Protein AF-A0A833Z8V6-F1 (afdb_monomer)

Solvent-accessible surface area (backbone atoms only — not comparable to full-atom values): 9716 Å² total; per-residue (Å²): 130,85,56,67,66,59,59,48,56,53,55,52,64,70,42,78,62,48,70,77,76,36,65,87,80,58,81,70,78,69,84,73,87,72,64,75,53,95,47,51,46,78,48,78,72,50,78,53,98,92,47,75,48,66,47,75,48,65,63,64,100,52,89,84,60,99,70,78,81,77,75,74,65,76,76,85,67,76,76,74,50,72,67,59,51,50,52,53,51,52,56,51,49,51,54,50,51,51,52,51,50,52,53,52,48,55,52,51,52,52,56,48,51,56,50,50,54,54,50,50,55,52,50,50,49,69,73,62,75,57,92,67,77,86,82,75,87,58,100,70,71,91,78,81,77,83,79,132

Sequence (148 aa):
MASTVSAYKEKMKELSVLSLICSCFYSQPHPNTIYQYGDMEVKQLDKRASGQSFEVILKSPSDLSPESPVLSSPPKRKDASLEELQKRLEAAEERRKTQEAQVLKQLAERREHEREVLHKALVEMVGGGCSTLPLVWSHKGLLRLPSL

Organism: NCBI:txid89673

Radius of gyration: 45.87 Å; Cα contacts (8 Å, |Δi|>4): 43; chains: 1; bounding box: 90×66×107 Å

Secondary structure (DSSP, 8-state):
---HHHHHHHHHHHSTTHHHH-TTS-----S------TTEEEEEEEEETTEEEEEEEEPPTTTT------------PPPPPHHHHHHHHHHHHHHHHHHHHHHHHHHHHHHHHHHHHHHHHHHHHHHTT--S------SS---PPPP-

Structure (mmCIF, N/CA/C/O backbone):
data_AF-A0A833Z8V6-F1
#
_entry.id   AF-A0A833Z8V6-F1
#
loop_
_atom_site.group_PDB
_atom_site.id
_atom_site.type_symbol
_atom_site.label_atom_id
_atom_site.label_alt_id
_atom_site.label_comp_id
_atom_site.label_asym_id
_atom_site.label_entity_id
_atom_site.label_seq_id
_atom_site.pdbx_PDB_ins_code
_atom_site.Cartn_x
_atom_site.Cartn_y
_atom_site.Cartn_z
_atom_site.occupancy
_atom_site.B_iso_or_equiv
_atom_site.auth_seq_id
_atom_site.auth_comp_id
_atom_site.auth_asym_id
_atom_site.auth_atom_id
_atom_site.pdbx_PDB_model_num
ATOM 1 N N . MET A 1 1 ? -26.805 50.324 60.880 1.00 45.12 1 MET A N 1
ATOM 2 C CA . MET A 1 1 ? -26.786 50.121 59.416 1.00 45.12 1 MET A CA 1
ATOM 3 C C . MET A 1 1 ? -27.018 48.638 59.155 1.00 45.12 1 MET A C 1
ATOM 5 O O . MET A 1 1 ? -26.060 47.878 59.110 1.00 45.12 1 MET A O 1
ATOM 9 N N . ALA A 1 2 ? -28.281 48.199 59.113 1.00 50.81 2 ALA A N 1
ATOM 10 C CA . ALA A 1 2 ? -28.607 46.840 58.678 1.00 50.81 2 ALA A CA 1
ATOM 11 C C . ALA A 1 2 ? -28.087 46.688 57.242 1.00 50.81 2 ALA A C 1
ATOM 13 O O . ALA A 1 2 ? -28.371 47.532 56.395 1.00 50.81 2 ALA A O 1
ATOM 14 N N . SER A 1 3 ? -27.207 45.712 57.029 1.00 59.22 3 SER A N 1
ATOM 15 C CA . SER A 1 3 ? -26.364 45.641 55.838 1.00 59.22 3 SER A CA 1
ATOM 16 C C . SER A 1 3 ? -27.224 45.564 54.577 1.00 59.22 3 SER A C 1
ATOM 18 O O . SER A 1 3 ? -28.040 44.660 54.426 1.00 59.22 3 SER A O 1
ATOM 20 N N . THR A 1 4 ? -27.034 46.497 53.647 1.00 64.88 4 THR A N 1
ATOM 21 C CA . THR A 1 4 ? -27.717 46.543 52.340 1.00 64.88 4 THR A CA 1
ATOM 22 C C . THR A 1 4 ? -27.628 45.214 51.580 1.00 64.88 4 THR A C 1
ATOM 24 O O . THR A 1 4 ? -28.512 44.878 50.797 1.00 64.88 4 THR A O 1
ATOM 27 N N . VAL A 1 5 ? -26.604 44.413 51.880 1.00 65.31 5 VAL A N 1
ATOM 28 C CA . VAL A 1 5 ? -26.375 43.067 51.349 1.00 65.31 5 VAL A CA 1
ATOM 29 C C . VAL A 1 5 ? -27.451 42.064 51.784 1.00 65.31 5 VAL A C 1
ATOM 31 O O . VAL A 1 5 ? -27.857 41.230 50.974 1.00 65.31 5 VAL A O 1
ATOM 34 N N . SER A 1 6 ? -27.951 42.123 53.025 1.00 68.50 6 SER A N 1
ATOM 35 C CA . SER A 1 6 ? -28.995 41.195 53.486 1.00 68.50 6 SER A CA 1
ATOM 36 C C . SER A 1 6 ? -30.348 41.520 52.858 1.00 68.50 6 SER A C 1
ATOM 38 O O . SER A 1 6 ? -31.021 40.613 52.376 1.00 68.50 6 SER A O 1
ATOM 40 N N . ALA A 1 7 ? -30.692 42.808 52.768 1.00 72.44 7 ALA A N 1
ATOM 41 C CA . ALA A 1 7 ? -31.911 43.272 52.104 1.00 72.44 7 ALA A CA 1
ATOM 42 C C . ALA A 1 7 ? -31.891 42.987 50.589 1.00 72.44 7 ALA A C 1
ATOM 44 O O . ALA A 1 7 ? -32.889 42.548 50.021 1.00 72.44 7 ALA A O 1
ATOM 45 N N . TYR A 1 8 ? -30.738 43.161 49.931 1.00 70.06 8 TYR A N 1
ATOM 46 C CA . TYR A 1 8 ? -30.552 42.800 48.523 1.00 70.06 8 TYR A CA 1
ATOM 47 C C . TYR A 1 8 ? -30.702 41.291 48.293 1.00 70.06 8 TYR A C 1
ATOM 49 O O . TYR A 1 8 ? -31.400 40.876 47.372 1.00 70.06 8 TYR A O 1
ATOM 57 N N . LYS A 1 9 ? -30.117 40.452 49.160 1.00 70.31 9 LYS A N 1
ATOM 58 C CA . LYS A 1 9 ? -30.265 38.988 49.093 1.00 70.31 9 LYS A CA 1
ATOM 59 C C . LYS A 1 9 ? -31.721 38.547 49.252 1.00 70.31 9 LYS A C 1
ATOM 61 O O . LYS A 1 9 ? -32.127 37.579 48.620 1.00 70.31 9 LYS A O 1
ATOM 66 N N . GLU A 1 10 ? -32.493 39.234 50.086 1.00 70.75 10 GLU A N 1
ATOM 67 C CA . GLU A 1 10 ? -33.917 38.961 50.286 1.00 70.75 10 GLU A CA 1
ATOM 68 C C . GLU A 1 10 ? -34.750 39.393 49.071 1.00 70.75 10 GLU A C 1
ATOM 70 O O . GLU A 1 10 ? -35.544 38.606 48.563 1.00 70.75 10 GLU A O 1
ATOM 75 N N . LYS A 1 11 ? -34.467 40.568 48.492 1.00 71.31 11 LYS A N 1
ATOM 76 C CA . LYS A 1 11 ? -35.108 41.026 47.247 1.00 71.31 11 LYS A CA 1
ATOM 77 C C . LYS A 1 11 ? -34.786 40.155 46.034 1.00 71.31 11 LYS A C 1
ATOM 79 O O . LYS A 1 11 ? -35.654 39.922 45.200 1.00 71.31 11 LYS A O 1
ATOM 84 N N . MET A 1 12 ? -33.573 39.615 45.961 1.00 70.31 12 MET A N 1
ATOM 85 C CA . MET A 1 12 ? -33.172 38.675 44.909 1.00 70.31 12 MET A CA 1
ATOM 86 C C . MET A 1 12 ? -33.904 37.328 45.001 1.00 70.31 12 MET A C 1
ATOM 88 O O . MET A 1 12 ? -34.036 36.647 43.990 1.00 70.31 12 MET A O 1
ATOM 92 N N . LYS A 1 13 ? -34.425 36.952 46.179 1.00 66.62 13 LYS A N 1
ATOM 93 C CA . LYS A 1 13 ? -35.265 35.752 46.350 1.00 66.62 13 LYS A CA 1
ATOM 94 C C . LYS A 1 13 ? -36.712 35.955 45.895 1.00 66.62 13 LYS A C 1
ATOM 96 O O . LYS A 1 13 ? -37.375 34.970 45.591 1.00 66.62 13 LYS A O 1
ATOM 101 N N . GLU A 1 14 ? -37.197 37.196 45.838 1.00 68.50 14 GLU A N 1
ATOM 102 C CA . GLU A 1 14 ? -38.551 37.511 45.351 1.00 68.50 14 GLU A CA 1
ATOM 103 C C . GLU A 1 14 ? -38.644 37.537 43.818 1.00 68.50 14 GLU A C 1
ATOM 105 O O . GLU A 1 14 ? -39.733 37.448 43.252 1.00 68.50 14 GLU A O 1
ATOM 110 N N . LEU A 1 15 ? -37.506 37.599 43.121 1.00 66.19 15 LEU A N 1
ATOM 111 C CA . LEU A 1 15 ? -37.451 37.394 41.678 1.00 66.19 15 LEU A CA 1
ATOM 112 C C . LEU A 1 15 ? -37.556 35.889 41.392 1.00 66.19 15 LEU A C 1
ATOM 114 O O . LEU A 1 15 ? -36.556 35.176 41.355 1.00 66.19 15 LEU A O 1
ATOM 118 N N . SER A 1 16 ? -38.790 35.428 41.174 1.00 58.94 16 SER A N 1
ATOM 119 C CA . SER A 1 16 ? -39.219 34.032 40.946 1.00 58.94 16 SER A CA 1
ATOM 120 C C . SER A 1 16 ? -38.373 33.196 39.969 1.00 58.94 16 SER A C 1
ATOM 122 O O . SER A 1 16 ? -38.504 31.976 39.957 1.00 58.94 16 SER A O 1
ATOM 124 N N . VAL A 1 17 ? -37.551 33.815 39.121 1.00 58.34 17 VAL A N 1
ATOM 125 C CA . VAL A 1 17 ? -36.740 33.131 38.101 1.00 58.34 17 VAL A CA 1
ATOM 126 C C . VAL A 1 17 ? -35.307 32.870 38.591 1.00 58.34 17 VAL A C 1
ATOM 128 O O . VAL A 1 17 ? -34.660 31.928 38.141 1.00 58.34 17 VAL A O 1
ATOM 131 N N . LEU A 1 18 ? -34.804 33.639 39.566 1.00 59.12 18 LEU A N 1
ATOM 132 C CA . LEU A 1 18 ? -33.452 33.451 40.112 1.00 59.12 18 LEU A CA 1
ATOM 133 C C . LEU A 1 18 ? -33.340 32.201 40.995 1.00 59.12 18 LEU A C 1
ATOM 135 O O . LEU A 1 18 ? -32.277 31.580 41.034 1.00 59.12 18 LEU A O 1
ATOM 139 N N . SER A 1 19 ? -34.436 31.788 41.637 1.00 56.47 19 SER A N 1
ATOM 140 C CA . SER A 1 19 ? -34.526 30.512 42.361 1.00 56.47 19 SER A CA 1
ATOM 141 C C . SER A 1 19 ? -34.371 29.293 41.446 1.00 56.47 19 SER A C 1
ATOM 143 O O . SER A 1 19 ? -33.928 28.247 41.911 1.00 56.47 19 SER A O 1
ATOM 145 N N . LEU A 1 20 ? -34.687 29.432 40.153 1.00 60.03 20 LEU A N 1
ATOM 146 C CA . LEU A 1 20 ? -34.580 28.359 39.164 1.00 60.03 20 LEU A CA 1
ATOM 147 C C . LEU A 1 20 ? -33.164 28.238 38.574 1.00 60.03 20 LEU A C 1
ATOM 149 O O . LEU A 1 20 ? -32.743 27.146 38.207 1.00 60.03 20 LEU A O 1
ATOM 153 N N . ILE A 1 21 ? -32.424 29.348 38.485 1.00 62.22 21 ILE A N 1
ATOM 154 C CA . ILE A 1 21 ? -31.144 29.417 37.755 1.00 62.22 21 ILE A CA 1
ATOM 155 C C . ILE A 1 21 ? -29.933 29.281 38.696 1.00 62.22 21 ILE A C 1
ATOM 157 O O . ILE A 1 21 ? -28.855 28.876 38.261 1.00 62.22 21 ILE A O 1
ATOM 161 N N . CYS A 1 22 ? -30.076 29.592 39.992 1.00 58.16 22 CYS A N 1
ATOM 162 C CA . CYS A 1 22 ? -28.947 29.622 40.923 1.00 58.16 22 CYS A CA 1
ATOM 163 C C . CYS A 1 22 ? -29.265 28.964 42.277 1.00 58.16 22 CYS A C 1
ATOM 165 O O . CYS A 1 22 ? -29.839 29.574 43.182 1.00 58.16 22 CYS A O 1
ATOM 167 N N . SER A 1 23 ? -28.788 27.7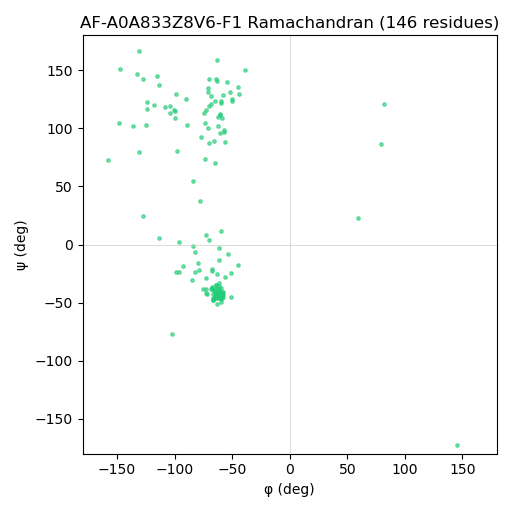30 42.461 1.00 58.44 23 SER A N 1
ATOM 168 C CA . SER A 1 23 ? -28.873 26.963 43.718 1.00 58.44 23 SER A CA 1
ATOM 169 C C . SER A 1 23 ? -28.157 27.625 44.909 1.00 58.44 23 SER A C 1
ATOM 171 O O . SER A 1 23 ? -28.401 27.269 46.062 1.00 58.44 23 SER A O 1
ATOM 173 N N . CYS A 1 24 ? -27.325 28.643 44.668 1.00 61.38 24 CYS A N 1
ATOM 174 C CA . CYS A 1 24 ? -26.620 29.401 45.704 1.00 61.38 24 CYS A CA 1
ATOM 175 C C . CYS A 1 24 ? -27.552 30.257 46.588 1.00 61.38 24 CYS A C 1
ATOM 177 O O . CYS A 1 24 ? -27.165 30.634 47.696 1.00 61.38 24 CYS A O 1
ATOM 179 N N . PHE A 1 25 ? -28.769 30.585 46.130 1.00 58.88 25 PHE A N 1
ATOM 180 C CA . PHE A 1 25 ? -29.710 31.433 46.880 1.00 58.88 25 PHE A CA 1
ATOM 181 C C . PHE A 1 25 ? -30.695 30.656 47.764 1.00 58.88 25 PHE A C 1
ATOM 183 O O . PHE A 1 25 ? -31.238 31.232 48.715 1.00 58.88 25 PHE A O 1
ATOM 190 N N . TYR A 1 26 ? -30.882 29.360 47.499 1.00 54.69 26 TYR A N 1
ATOM 191 C CA . TYR A 1 26 ? -31.772 28.473 48.246 1.00 54.69 26 TYR A CA 1
ATOM 192 C C . TYR A 1 26 ? -31.024 27.184 48.609 1.00 54.69 26 TYR A C 1
ATOM 194 O O . TYR A 1 26 ? -31.153 26.150 47.967 1.00 54.69 26 TYR A O 1
ATOM 202 N N . SER A 1 27 ? -30.196 27.250 49.651 1.00 52.44 27 SER A N 1
ATOM 203 C CA . SER A 1 27 ? -29.403 26.112 50.136 1.00 52.44 27 SER A CA 1
ATOM 204 C C . SER A 1 27 ? -30.224 25.124 50.971 1.00 52.44 27 SER A C 1
ATOM 206 O O . SER A 1 27 ? -29.707 24.612 51.960 1.00 52.44 27 SER A O 1
ATOM 208 N N . GLN A 1 28 ? -31.491 24.857 50.632 1.00 46.56 28 GLN A N 1
ATOM 209 C CA . GLN A 1 28 ? -32.120 23.649 51.162 1.00 46.56 28 GLN A CA 1
ATOM 210 C C . GLN A 1 28 ? -31.524 22.465 50.396 1.00 46.56 28 GLN A C 1
ATOM 212 O O . GLN A 1 28 ? -31.755 22.351 49.190 1.00 46.56 28 GLN A O 1
ATOM 217 N N . PRO A 1 29 ? -30.754 21.578 51.050 1.00 45.59 29 PRO A N 1
ATOM 218 C CA . PRO A 1 29 ? -30.443 20.304 50.444 1.00 45.59 29 PRO A CA 1
ATOM 219 C C . PRO A 1 29 ? -31.754 19.530 50.484 1.00 45.59 29 PRO A C 1
ATOM 221 O O . PRO A 1 29 ? -32.139 19.049 51.545 1.00 45.59 29 PRO A O 1
ATOM 224 N N . HIS A 1 30 ? -32.490 19.474 49.373 1.00 45.06 30 HIS A N 1
ATOM 225 C CA . HIS A 1 30 ? -33.639 18.582 49.306 1.00 45.06 30 HIS A CA 1
ATOM 226 C C . HIS A 1 30 ? -33.117 17.156 49.519 1.00 45.06 30 HIS A C 1
ATOM 228 O O . HIS A 1 30 ? -32.347 16.661 48.687 1.00 45.06 30 HIS A O 1
ATOM 234 N N . PRO A 1 31 ? -33.462 16.506 50.648 1.00 48.31 31 PRO A N 1
ATOM 235 C CA . PRO A 1 31 ? -33.080 15.132 50.860 1.00 48.31 31 PRO A CA 1
ATOM 236 C C . PRO A 1 31 ? -33.923 14.328 49.879 1.00 48.31 31 PRO A C 1
ATOM 238 O O . PRO A 1 31 ? -35.151 14.368 49.925 1.00 48.31 31 PRO A O 1
ATOM 241 N N . ASN A 1 32 ? -33.236 13.624 48.985 1.00 45.53 32 ASN A N 1
ATOM 242 C CA . ASN A 1 32 ? -33.797 12.819 47.904 1.00 45.53 32 ASN A CA 1
ATOM 243 C C . ASN A 1 32 ? -34.225 13.659 46.692 1.00 45.53 32 ASN A C 1
ATOM 245 O O . ASN A 1 32 ? -35.390 14.000 46.508 1.00 45.53 32 ASN A O 1
ATOM 249 N N . THR A 1 33 ? -33.271 13.918 45.796 1.00 47.69 33 THR A N 1
ATOM 250 C CA . THR A 1 33 ? -33.543 14.211 44.383 1.00 47.69 33 THR A CA 1
ATOM 251 C C . THR A 1 33 ? -34.159 12.982 43.709 1.00 47.69 33 THR A C 1
ATOM 253 O O . THR A 1 33 ? -33.531 12.322 42.889 1.00 47.69 33 THR A O 1
ATOM 256 N N . ILE A 1 34 ? -35.399 12.669 44.067 1.00 46.94 34 ILE A N 1
ATOM 257 C CA . ILE A 1 34 ? -36.354 12.103 43.128 1.00 46.94 34 ILE A CA 1
ATOM 258 C C . ILE A 1 34 ? -37.180 13.305 42.676 1.00 46.94 34 ILE A C 1
ATOM 260 O O . ILE A 1 34 ? -38.261 13.585 43.187 1.00 46.94 34 ILE A O 1
ATOM 264 N N . TYR A 1 35 ? -36.619 14.068 41.739 1.00 44.91 35 TYR A N 1
ATOM 265 C CA . TYR A 1 35 ? -37.433 14.909 40.875 1.00 44.91 35 TYR A CA 1
ATOM 266 C C . TYR A 1 35 ? -38.264 13.948 40.020 1.00 44.91 35 TYR A C 1
ATOM 268 O O . TYR A 1 35 ? -37.825 13.545 38.949 1.00 44.91 35 TYR A O 1
ATOM 276 N N . GLN A 1 36 ? -39.449 13.548 40.488 1.00 46.22 36 GLN A N 1
ATOM 277 C CA . GLN A 1 36 ? -40.462 12.994 39.590 1.00 46.22 36 GLN A CA 1
ATOM 278 C C . GLN A 1 36 ? -41.057 14.152 38.776 1.00 46.22 36 GLN A C 1
ATOM 280 O O . GLN A 1 36 ? -42.179 14.589 39.005 1.00 46.22 36 GLN A O 1
ATOM 285 N N . TYR A 1 37 ? -40.292 14.669 37.817 1.00 50.91 37 TYR A N 1
ATOM 286 C CA . TYR A 1 37 ? -40.906 14.990 36.534 1.00 50.91 37 TYR A CA 1
ATOM 287 C C . TYR A 1 37 ? -41.154 13.619 35.906 1.00 50.91 37 TYR A C 1
ATOM 289 O O . TYR A 1 37 ? -40.192 12.878 35.740 1.00 50.91 37 TYR A O 1
ATOM 297 N N . GLY A 1 38 ? -42.415 13.235 35.672 1.00 59.88 38 GLY A N 1
ATOM 298 C CA . GLY A 1 38 ? -42.853 11.842 35.431 1.00 59.88 38 GLY A CA 1
ATOM 299 C C . GLY A 1 38 ? -42.134 11.054 34.317 1.00 59.88 38 GLY A C 1
ATOM 300 O O . GLY A 1 38 ? -42.303 9.833 34.217 1.00 59.88 38 GLY A O 1
ATOM 301 N N . ASP A 1 39 ? -41.286 11.735 33.549 1.00 71.75 39 ASP A N 1
ATOM 302 C CA . ASP A 1 39 ? -40.526 11.235 32.410 1.00 71.75 39 ASP A CA 1
ATOM 303 C C . ASP A 1 39 ? -39.000 11.203 32.619 1.00 71.75 39 ASP A C 1
ATOM 305 O O . ASP A 1 39 ? -38.284 10.882 31.680 1.00 71.75 39 ASP A O 1
ATOM 309 N N . MET A 1 40 ? -38.464 11.513 33.806 1.00 80.81 40 MET A N 1
ATOM 310 C CA . MET A 1 40 ? -37.013 11.493 34.062 1.00 80.81 40 MET A CA 1
ATOM 311 C C . MET A 1 40 ? -36.629 10.476 35.143 1.00 80.81 40 MET A C 1
ATOM 313 O O . MET A 1 40 ? -37.051 10.582 36.293 1.00 80.81 40 MET A O 1
ATOM 317 N N . GLU A 1 41 ? -35.782 9.512 34.782 1.00 81.62 41 GLU A N 1
ATOM 318 C CA . GLU A 1 41 ? -35.184 8.519 35.677 1.00 81.62 41 GLU A CA 1
ATOM 319 C C . GLU A 1 41 ? -33.668 8.746 35.769 1.00 81.62 41 GLU A C 1
ATOM 321 O O . GLU A 1 41 ? -33.004 9.011 34.769 1.00 81.62 41 GLU A O 1
ATOM 326 N N . VAL A 1 42 ? -33.097 8.658 36.973 1.00 84.12 42 VAL A N 1
ATOM 327 C CA . VAL A 1 42 ? -31.655 8.840 37.193 1.00 84.12 42 VAL A CA 1
ATOM 328 C C . VAL A 1 42 ? -31.082 7.607 37.878 1.00 84.12 42 VAL A C 1
ATOM 330 O O . VAL A 1 42 ? -31.412 7.318 39.029 1.00 84.12 42 VAL A O 1
ATOM 333 N N . LYS A 1 43 ? -30.174 6.908 37.196 1.00 89.06 43 LYS A N 1
ATOM 334 C CA . LYS A 1 43 ? -29.465 5.733 37.701 1.00 89.06 43 LYS A CA 1
ATOM 335 C C . LYS A 1 43 ? -28.038 6.108 38.080 1.00 89.06 43 LYS A C 1
ATOM 337 O O . LYS A 1 43 ? -27.248 6.548 37.251 1.00 89.06 43 LYS A O 1
ATOM 342 N N . GLN A 1 44 ? -27.683 5.943 39.348 1.00 88.88 44 GLN A N 1
ATOM 343 C CA . GLN A 1 44 ? -26.309 6.194 39.792 1.00 88.88 44 GLN A CA 1
ATOM 344 C C . GLN A 1 44 ? -25.378 5.098 39.261 1.00 88.88 44 GLN A C 1
ATOM 346 O O . GLN A 1 44 ? -25.727 3.920 39.328 1.00 88.88 44 GLN A O 1
ATOM 351 N N . LEU A 1 45 ? -24.214 5.494 38.735 1.00 90.94 45 LEU A N 1
ATOM 352 C CA . LEU A 1 45 ? -23.200 4.565 38.235 1.00 90.94 45 LEU A CA 1
ATOM 353 C C . LEU A 1 45 ? -22.073 4.429 39.257 1.00 90.94 45 LEU A C 1
ATOM 355 O O . LEU A 1 45 ? -22.073 3.476 40.027 1.00 90.94 45 LEU A O 1
ATOM 359 N N . ASP A 1 46 ? -21.174 5.412 39.337 1.00 89.44 46 ASP A N 1
ATOM 360 C CA . ASP A 1 46 ? -19.997 5.331 40.201 1.00 89.44 46 ASP A CA 1
ATOM 36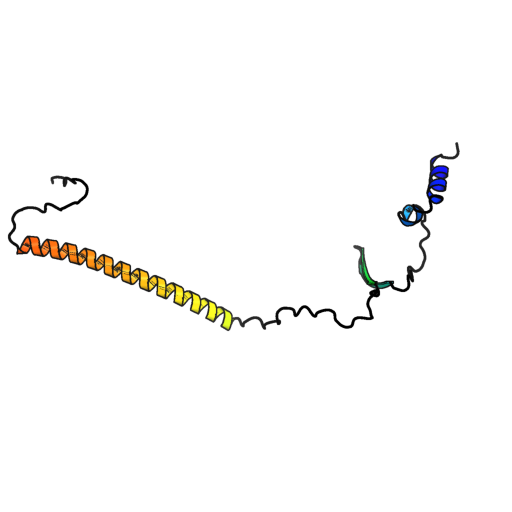1 C C . ASP A 1 46 ? -19.787 6.597 41.023 1.00 89.44 46 ASP A C 1
ATOM 363 O O . ASP A 1 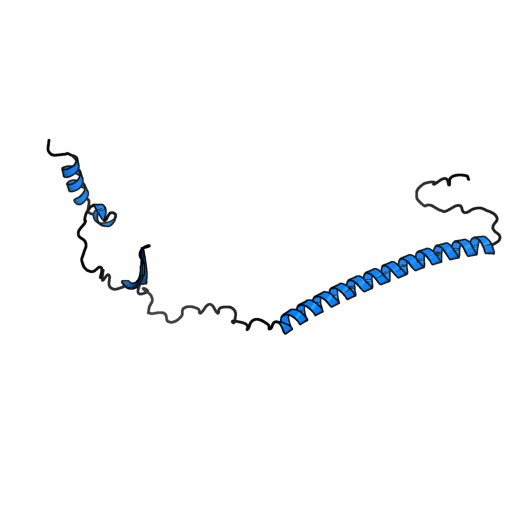46 ? -20.027 7.724 40.583 1.00 89.44 46 ASP A O 1
ATOM 367 N N . LYS A 1 47 ? -19.255 6.412 42.232 1.00 91.94 47 LYS A N 1
ATOM 368 C CA . LYS A 1 47 ? -18.777 7.503 43.083 1.00 91.94 47 LYS A CA 1
ATOM 369 C C . LYS A 1 47 ? -17.325 7.246 43.440 1.00 91.94 47 LYS A C 1
ATOM 371 O O . LYS A 1 47 ? -16.990 6.217 44.015 1.00 91.94 47 LYS A O 1
ATOM 376 N N . ARG A 1 48 ? -16.462 8.201 43.108 1.00 92.50 48 ARG A N 1
ATOM 377 C CA . ARG A 1 48 ? -15.030 8.179 43.421 1.00 92.50 48 ARG A CA 1
ATOM 378 C C . ARG A 1 48 ? -14.612 9.501 44.054 1.00 92.50 48 ARG A C 1
ATOM 380 O O . ARG A 1 48 ? -15.337 10.488 43.979 1.00 92.50 48 ARG A O 1
ATOM 387 N N . ALA A 1 49 ? -13.419 9.548 44.645 1.00 90.31 49 ALA A N 1
ATOM 388 C CA . ALA A 1 49 ? -12.900 10.772 45.266 1.00 90.31 49 ALA A CA 1
ATOM 389 C C . ALA A 1 49 ? -12.860 11.969 44.291 1.00 90.31 49 ALA A C 1
ATOM 391 O O . ALA A 1 49 ? -12.999 13.112 44.712 1.00 90.31 49 ALA A O 1
ATOM 392 N N . SER A 1 50 ? -12.727 11.706 42.984 1.00 92.19 50 SER A N 1
ATOM 393 C CA . SER A 1 50 ? -12.719 12.741 41.946 1.00 92.19 50 SER A CA 1
ATOM 394 C C . SER A 1 50 ? -14.113 13.212 41.499 1.00 92.19 50 SER A C 1
ATOM 396 O O . SER A 1 50 ? -14.186 14.086 40.641 1.00 92.19 50 SER A O 1
ATOM 398 N N . GLY A 1 51 ? -15.205 12.596 41.963 1.00 92.19 51 GLY A N 1
ATOM 399 C CA . GLY A 1 51 ? -16.563 12.949 41.540 1.00 92.19 51 GLY A CA 1
ATOM 400 C C . GLY A 1 51 ? -17.530 11.770 41.450 1.00 92.19 51 GLY A C 1
ATOM 401 O O . GLY A 1 51 ? -17.225 10.644 41.840 1.00 92.19 51 GLY A O 1
ATOM 402 N N . GLN A 1 52 ? -18.722 12.046 40.928 1.00 93.62 52 GLN A N 1
ATOM 403 C CA . GLN A 1 52 ? -19.802 11.068 40.786 1.00 93.62 52 GLN A CA 1
ATOM 404 C C . GLN A 1 52 ? -20.303 11.045 39.342 1.00 93.62 52 GLN A C 1
ATOM 406 O O . GLN A 1 52 ? -20.379 12.095 38.704 1.00 93.62 52 GLN A O 1
ATOM 411 N N . SER A 1 53 ? -20.648 9.861 38.844 1.00 93.00 53 SER A N 1
ATOM 412 C CA . SER A 1 53 ? -21.295 9.650 37.552 1.00 93.00 53 SER A CA 1
ATOM 413 C C . SER A 1 53 ? -22.691 9.060 37.743 1.00 93.00 53 SER A C 1
ATOM 415 O O . SER A 1 53 ? -22.958 8.279 38.661 1.00 93.00 53 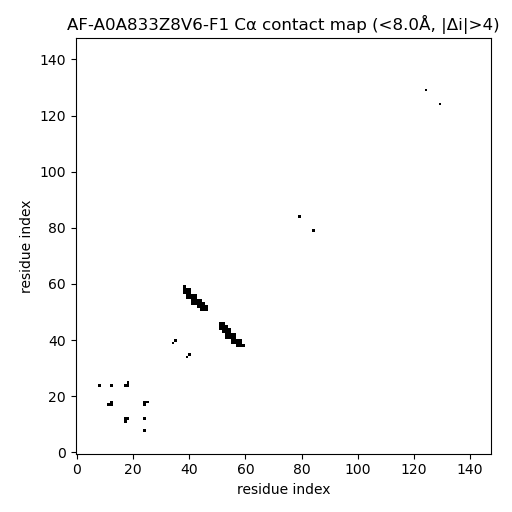SER A O 1
ATOM 417 N N . PHE A 1 54 ? -23.603 9.457 36.866 1.00 93.62 54 PHE A N 1
ATOM 418 C CA . PHE A 1 54 ? -24.965 8.952 36.815 1.00 93.62 54 PHE A CA 1
ATOM 419 C C . PHE A 1 54 ? -25.448 8.949 35.366 1.00 93.62 54 PHE A C 1
ATOM 421 O O . PHE A 1 54 ? -25.002 9.750 34.546 1.00 93.62 54 PHE A O 1
ATOM 428 N N . GLU A 1 55 ? -26.347 8.026 35.069 1.00 89.19 55 GLU A N 1
ATOM 429 C CA . GLU A 1 55 ? -27.072 7.920 33.815 1.00 89.19 55 GLU A CA 1
ATOM 430 C C . GLU A 1 55 ? -28.452 8.553 34.005 1.00 89.19 55 GLU A C 1
ATOM 432 O O . GLU A 1 55 ? -29.148 8.253 34.975 1.00 89.19 55 GLU A O 1
ATOM 437 N N . VAL A 1 56 ? -28.835 9.459 33.107 1.00 89.94 56 VAL A N 1
ATOM 438 C CA . VAL A 1 56 ? -30.171 10.065 33.089 1.00 89.94 56 VAL A CA 1
ATOM 439 C C . VAL A 1 56 ? -30.915 9.496 31.897 1.00 89.94 56 VAL A C 1
ATOM 441 O O . VAL A 1 56 ? -30.495 9.693 30.758 1.00 89.94 56 VAL A O 1
ATOM 444 N N . ILE A 1 57 ? -32.018 8.809 32.165 1.00 86.38 57 ILE A N 1
ATOM 445 C CA . ILE A 1 57 ? -32.916 8.264 31.156 1.00 86.38 57 ILE A CA 1
ATOM 446 C C . ILE A 1 57 ? -34.147 9.163 31.125 1.00 86.38 57 ILE A C 1
ATOM 448 O O . ILE A 1 57 ? -34.910 9.242 32.086 1.00 86.38 57 ILE A O 1
ATOM 452 N N . LEU A 1 58 ? -34.330 9.862 30.011 1.00 85.38 58 LEU A N 1
ATOM 453 C CA . LEU A 1 58 ? -35.569 10.566 29.718 1.00 85.38 58 LEU A CA 1
ATOM 454 C C . LEU A 1 58 ? -36.472 9.598 28.955 1.00 85.38 58 LEU A C 1
ATOM 456 O O . LEU A 1 58 ? -36.052 9.064 27.926 1.00 85.38 58 LEU A O 1
ATOM 460 N N . LYS A 1 59 ? -37.696 9.365 29.436 1.00 77.50 59 LYS A N 1
ATOM 461 C CA . LYS A 1 59 ? -38.717 8.689 28.634 1.00 77.50 59 LYS A CA 1
ATOM 462 C C . LYS A 1 59 ? -38.918 9.512 27.370 1.00 77.50 59 LYS A C 1
ATOM 464 O O . LYS A 1 59 ? -39.075 10.734 27.426 1.00 77.50 59 LYS A O 1
ATOM 469 N N . SER A 1 60 ? -38.840 8.854 26.221 1.00 63.56 60 SER A N 1
ATOM 470 C CA . SER A 1 60 ? -39.011 9.545 24.953 1.00 63.56 60 SER A CA 1
ATOM 471 C C . SER A 1 60 ? -40.484 9.963 24.808 1.00 63.56 60 SER A C 1
ATOM 473 O O . SER A 1 60 ? -41.365 9.180 25.160 1.00 63.56 60 SER A O 1
ATOM 475 N N . PRO A 1 61 ? -40.805 11.141 24.240 1.00 59.66 61 PRO A N 1
ATOM 476 C CA . PRO A 1 61 ? -42.188 11.492 23.891 1.00 59.66 61 PRO A CA 1
ATOM 477 C C . PRO A 1 61 ? -42.836 10.541 22.861 1.00 59.66 61 PRO A C 1
ATOM 479 O O . PRO A 1 61 ? -43.993 10.732 22.496 1.00 59.66 61 PRO A O 1
ATOM 482 N N . SER A 1 62 ? -42.085 9.556 22.354 1.00 55.69 62 SER A N 1
ATOM 483 C CA . SER A 1 62 ? -42.357 8.814 21.124 1.00 55.69 62 SER A CA 1
ATOM 484 C C . SER A 1 62 ? -42.351 7.294 21.307 1.00 55.69 62 SER A C 1
ATOM 486 O O . SER A 1 62 ? -42.211 6.584 20.311 1.00 55.69 62 SER A O 1
ATOM 488 N N . ASP A 1 63 ? -42.596 6.768 22.513 1.00 51.62 63 ASP A N 1
ATOM 489 C CA . ASP A 1 63 ? -42.794 5.320 22.762 1.00 51.62 63 ASP A CA 1
ATOM 490 C C . ASP A 1 63 ? -43.996 4.702 21.985 1.00 51.62 63 ASP A C 1
ATOM 492 O O . ASP A 1 63 ? -44.387 3.561 22.216 1.00 51.62 63 ASP A O 1
ATOM 496 N N . LEU A 1 64 ? -44.571 5.427 21.016 1.00 50.44 64 LEU A N 1
ATOM 497 C CA . LEU A 1 64 ? -45.537 4.952 20.024 1.00 50.44 64 LEU A CA 1
ATOM 498 C C . LEU A 1 64 ? -44.923 4.561 18.663 1.00 50.44 64 LEU A C 1
ATOM 500 O O . LEU A 1 64 ? -45.681 4.187 17.771 1.00 50.44 64 LEU A O 1
ATOM 504 N N . SER A 1 65 ? -43.601 4.628 18.458 1.00 53.94 65 SER A N 1
ATOM 505 C CA . SER A 1 65 ? -42.985 4.212 17.182 1.00 53.94 65 SER A CA 1
ATOM 506 C C . SER A 1 65 ? -41.893 3.153 17.375 1.00 53.94 65 SER A C 1
ATOM 508 O O . SER A 1 65 ? -40.772 3.490 17.768 1.00 53.94 65 SER A O 1
ATOM 510 N N . PRO A 1 66 ? -42.172 1.868 17.087 1.00 54.44 66 PRO A N 1
ATOM 511 C CA . PRO A 1 66 ? -41.213 0.785 17.234 1.00 54.44 66 PRO A CA 1
ATOM 512 C C . PRO A 1 66 ? -40.309 0.678 15.999 1.00 54.44 66 PRO A C 1
ATOM 514 O O . PRO A 1 66 ? -40.241 -0.382 15.401 1.00 54.44 66 PRO A O 1
ATOM 517 N N . GLU A 1 67 ? -39.626 1.741 15.571 1.00 54.72 67 GLU A N 1
ATOM 518 C CA . GLU A 1 67 ? -38.685 1.632 14.441 1.00 54.72 67 GLU A CA 1
ATOM 519 C C . GLU A 1 67 ? -37.637 2.755 14.458 1.00 54.72 67 GLU A C 1
ATOM 521 O O . GLU A 1 67 ? -37.635 3.695 13.667 1.00 54.72 67 GLU A O 1
ATOM 526 N N . SER A 1 68 ? -36.698 2.647 15.398 1.00 57.97 68 SER A N 1
ATOM 527 C CA . SER A 1 68 ? -35.371 3.235 15.209 1.00 57.97 68 SER A CA 1
ATOM 528 C C . SER A 1 68 ? -34.701 2.494 14.043 1.00 57.97 68 SER A C 1
ATOM 530 O O . SER A 1 68 ? -34.585 1.265 14.126 1.00 57.97 68 SER A O 1
ATOM 532 N N . PRO A 1 69 ? -34.258 3.168 12.961 1.00 57.47 69 PRO A N 1
ATOM 533 C CA . PRO A 1 69 ? -33.484 2.506 11.927 1.00 57.47 69 PRO A CA 1
ATOM 534 C C . PRO A 1 69 ? -32.206 2.009 12.586 1.00 57.47 69 PRO A C 1
ATOM 536 O O . PRO A 1 69 ? -31.348 2.801 12.982 1.00 57.47 69 PRO A O 1
ATOM 539 N N . VAL A 1 70 ? -32.091 0.690 12.729 1.00 61.91 70 VAL A N 1
ATOM 540 C CA . VAL A 1 70 ? -30.846 0.035 13.106 1.00 61.91 70 VAL A CA 1
ATOM 541 C C . VAL A 1 70 ? -29.834 0.459 12.052 1.00 61.91 70 VAL A C 1
ATOM 543 O O . VAL A 1 70 ? -29.817 -0.077 10.945 1.00 61.91 70 VAL A O 1
ATOM 546 N N . LEU A 1 71 ? -29.019 1.468 12.369 1.00 61.00 71 LEU A N 1
ATOM 547 C CA . LEU A 1 71 ? -27.819 1.763 11.612 1.00 61.00 71 LEU A CA 1
ATOM 548 C C . LEU A 1 71 ? -26.982 0.503 11.737 1.00 61.00 71 LEU A C 1
ATOM 550 O O . LEU A 1 71 ? -26.341 0.265 12.760 1.00 61.00 71 LEU A O 1
ATOM 554 N N . SER A 1 72 ? -27.088 -0.353 10.723 1.00 58.56 72 SER A N 1
ATOM 555 C CA . SER A 1 72 ? -26.311 -1.563 10.590 1.00 58.56 72 SER A CA 1
ATOM 556 C C . SER A 1 72 ? -24.857 -1.127 10.631 1.00 58.56 72 SER A C 1
ATOM 558 O O . SER A 1 72 ? -24.307 -0.661 9.631 1.00 58.56 72 SER A O 1
ATOM 560 N N . SER A 1 73 ? -24.244 -1.218 11.812 1.00 57.53 73 SER A N 1
ATOM 561 C CA . SER A 1 73 ? -22.799 -1.141 11.953 1.00 57.53 73 SER A CA 1
ATOM 562 C C . SER A 1 73 ? -22.208 -2.021 10.854 1.00 57.53 73 SER A C 1
ATOM 564 O O . SER A 1 73 ? -22.741 -3.127 10.666 1.00 57.53 73 SER A O 1
ATOM 566 N N . PRO A 1 74 ? -21.162 -1.577 10.127 1.00 65.25 74 PRO A N 1
ATOM 567 C CA . PRO A 1 74 ? -20.495 -2.427 9.153 1.00 65.25 74 PRO A CA 1
ATOM 568 C C . PRO A 1 74 ? -20.306 -3.807 9.782 1.00 65.25 74 PRO A C 1
ATOM 570 O O . PRO A 1 74 ? -19.885 -3.860 10.946 1.00 65.25 74 PRO A O 1
ATOM 573 N N . PRO A 1 75 ? -20.703 -4.900 9.097 1.00 62.53 75 PRO A N 1
ATOM 574 C CA . PRO A 1 75 ? -20.680 -6.226 9.696 1.00 62.53 75 PRO A CA 1
ATOM 575 C C . PRO A 1 75 ? -19.301 -6.408 10.304 1.00 62.53 75 PRO A C 1
ATOM 577 O O . PRO A 1 75 ? -18.31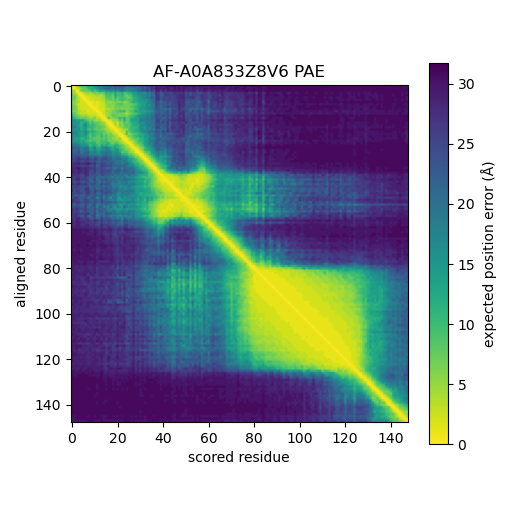9 -6.170 9.598 1.00 62.53 75 PRO A O 1
ATOM 580 N N . LYS A 1 76 ? -19.236 -6.732 11.605 1.00 59.22 76 LYS A N 1
ATOM 581 C CA . LYS A 1 76 ? -17.982 -7.003 12.316 1.00 59.22 76 LYS A CA 1
ATOM 582 C C . LYS A 1 76 ? -17.285 -8.131 11.566 1.00 59.22 76 LYS A C 1
ATOM 584 O O . LYS A 1 76 ? -17.548 -9.308 11.807 1.00 59.22 76 LYS A O 1
ATOM 589 N N . ARG A 1 77 ? -16.484 -7.780 10.562 1.00 64.69 77 ARG A N 1
ATOM 590 C CA . ARG A 1 77 ? -15.705 -8.746 9.810 1.00 64.69 77 ARG A CA 1
ATOM 591 C C . ARG A 1 77 ? -14.677 -9.237 10.805 1.00 64.69 77 ARG A C 1
ATOM 593 O O . ARG A 1 77 ? -14.041 -8.424 11.466 1.00 64.69 77 ARG A O 1
ATOM 600 N N . LYS A 1 78 ? -14.585 -10.556 10.958 1.00 73.81 78 LYS A N 1
ATOM 601 C CA . LYS A 1 78 ? -13.475 -11.166 11.685 1.00 73.81 78 LYS A CA 1
ATOM 602 C C . LYS A 1 78 ? -12.202 -10.557 11.104 1.00 73.81 78 LYS A C 1
ATOM 604 O O . LYS A 1 78 ? -12.049 -10.572 9.879 1.00 73.81 78 LYS A O 1
ATOM 609 N N . ASP A 1 79 ? -11.377 -9.957 11.956 1.00 72.25 79 ASP A N 1
ATOM 610 C CA . ASP A 1 79 ? -10.087 -9.432 11.533 1.00 72.25 79 ASP A CA 1
ATOM 611 C C . ASP A 1 79 ? -9.351 -10.549 10.787 1.00 72.25 79 ASP A C 1
ATOM 613 O O . ASP A 1 79 ? -9.356 -11.704 11.225 1.00 72.25 79 ASP A O 1
ATOM 617 N N . ALA A 1 80 ? -8.826 -10.226 9.603 1.00 79.56 80 ALA A N 1
ATOM 618 C CA . ALA A 1 80 ? -8.086 -11.190 8.798 1.00 79.56 80 ALA A CA 1
ATOM 619 C C . ALA A 1 80 ? -6.954 -11.781 9.648 1.00 79.56 80 ALA A C 1
ATOM 621 O O . ALA A 1 80 ? -6.319 -11.059 10.422 1.00 79.56 80 ALA A O 1
ATOM 622 N N . SER A 1 81 ? -6.713 -13.087 9.525 1.00 90.94 81 SER A N 1
ATOM 623 C CA . SER A 1 81 ? -5.652 -13.731 10.303 1.00 90.94 81 SER A CA 1
ATOM 624 C C . SER A 1 81 ? -4.279 -13.163 9.919 1.00 90.94 81 SER A C 1
ATOM 626 O O . SER A 1 81 ? -4.101 -12.610 8.828 1.00 90.94 81 SER A O 1
ATOM 628 N N . LEU A 1 82 ? -3.290 -13.307 10.808 1.00 94.12 82 LEU A N 1
ATOM 629 C CA . LEU A 1 82 ? -1.909 -12.886 10.541 1.00 94.12 82 LEU A CA 1
ATOM 630 C C . LEU A 1 82 ? -1.404 -13.448 9.198 1.00 94.12 82 LEU A C 1
ATOM 632 O O . LEU A 1 82 ? -0.867 -12.701 8.381 1.00 94.12 82 LEU A O 1
ATOM 636 N N . GLU A 1 83 ? -1.662 -14.733 8.948 1.00 94.12 83 GLU A N 1
ATOM 637 C CA . GLU A 1 83 ? -1.304 -15.435 7.712 1.00 94.12 83 GLU A CA 1
ATOM 638 C C . GLU A 1 83 ? -1.933 -14.795 6.464 1.00 94.12 83 GLU A C 1
ATOM 640 O O . GLU A 1 83 ? -1.278 -14.600 5.439 1.00 94.12 83 GLU A O 1
ATOM 645 N N . GLU A 1 84 ? -3.217 -14.434 6.532 1.00 94.69 84 GLU A N 1
ATOM 646 C CA . GLU A 1 84 ? -3.929 -13.813 5.411 1.00 94.69 84 GLU A CA 1
ATOM 647 C C . GLU A 1 84 ? -3.402 -12.408 5.110 1.00 94.69 84 GLU A C 1
ATOM 649 O O . GLU A 1 84 ? -3.315 -12.012 3.943 1.00 94.69 84 GLU A O 1
ATOM 654 N N . LEU A 1 85 ? -3.034 -11.653 6.149 1.00 95.75 85 LEU A N 1
ATOM 655 C CA . LEU A 1 85 ? -2.410 -10.340 6.006 1.00 95.75 85 LEU A CA 1
ATOM 656 C C . LEU A 1 85 ? -1.019 -10.454 5.377 1.00 95.75 85 LEU A C 1
ATOM 658 O O . LEU A 1 85 ? -0.731 -9.737 4.418 1.00 95.75 85 LEU A O 1
ATOM 662 N N . GLN A 1 86 ? -0.190 -11.387 5.850 1.00 96.94 86 GLN A N 1
ATOM 663 C CA . GLN A 1 86 ? 1.140 -11.646 5.291 1.00 96.94 86 GLN A CA 1
ATOM 664 C C . GLN A 1 86 ? 1.062 -12.041 3.816 1.00 96.94 86 GLN A C 1
ATOM 666 O O . GLN A 1 86 ? 1.731 -11.434 2.981 1.00 96.94 86 GLN A O 1
ATOM 671 N N . LYS A 1 87 ? 0.157 -12.958 3.461 1.00 97.38 8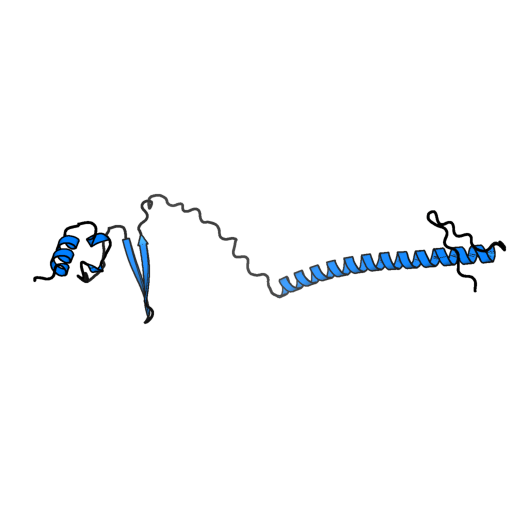7 LYS A N 1
ATOM 672 C CA . LYS A 1 87 ? -0.047 -13.375 2.069 1.00 97.38 87 LYS A CA 1
ATOM 673 C C . LYS A 1 87 ? -0.461 -12.215 1.159 1.00 97.38 87 LYS A C 1
ATOM 675 O O . LYS A 1 87 ? -0.047 -12.144 0.002 1.00 97.38 87 LYS A O 1
ATOM 680 N N . ARG A 1 88 ? -1.281 -11.282 1.656 1.00 97.38 88 ARG A N 1
ATOM 681 C CA . ARG A 1 88 ? -1.665 -10.077 0.899 1.00 97.38 88 ARG A CA 1
ATOM 682 C C . ARG A 1 88 ? -0.486 -9.125 0.692 1.00 97.38 88 ARG A C 1
ATOM 684 O O . ARG A 1 88 ? -0.390 -8.539 -0.388 1.00 97.38 88 ARG A O 1
ATOM 691 N N . LEU A 1 89 ? 0.382 -8.978 1.694 1.00 98.25 89 LEU A N 1
ATOM 692 C CA . LEU A 1 89 ? 1.596 -8.161 1.605 1.00 98.25 89 LEU A CA 1
ATOM 693 C C . LEU A 1 89 ? 2.594 -8.757 0.610 1.00 98.25 89 LEU A C 1
ATOM 695 O O . LEU A 1 89 ? 3.040 -8.050 -0.292 1.00 98.25 89 LEU A O 1
ATOM 699 N N . GLU A 1 90 ? 2.861 -10.058 0.704 1.00 97.94 90 GLU A N 1
ATOM 700 C CA . GLU A 1 90 ? 3.764 -10.766 -0.207 1.00 97.94 90 GLU A CA 1
ATOM 701 C C . GLU A 1 90 ? 3.267 -10.689 -1.657 1.00 97.94 90 GLU A C 1
ATOM 703 O O . GLU A 1 90 ? 4.015 -10.332 -2.564 1.00 97.94 90 GLU A O 1
ATOM 708 N N . ALA A 1 91 ? 1.965 -10.883 -1.888 1.00 98.50 91 ALA A N 1
ATOM 709 C CA . ALA A 1 91 ? 1.389 -10.732 -3.222 1.00 98.50 91 ALA A CA 1
ATOM 710 C C . ALA A 1 91 ? 1.547 -9.306 -3.787 1.00 98.50 91 ALA A C 1
ATOM 712 O O . ALA A 1 91 ? 1.651 -9.128 -5.001 1.00 98.50 91 ALA A O 1
ATOM 713 N N . ALA A 1 92 ? 1.517 -8.274 -2.938 1.00 98.56 92 ALA A N 1
ATOM 714 C CA . ALA A 1 92 ? 1.763 -6.899 -3.366 1.00 98.56 92 ALA A CA 1
ATOM 715 C C . ALA A 1 92 ? 3.241 -6.656 -3.691 1.00 98.56 92 ALA A C 1
ATOM 717 O O . ALA A 1 92 ? 3.549 -5.975 -4.670 1.00 98.56 92 ALA A O 1
ATOM 718 N N . GLU A 1 93 ? 4.142 -7.242 -2.909 1.00 98.44 93 GLU A N 1
ATOM 719 C CA . GLU A 1 93 ? 5.578 -7.188 -3.153 1.00 98.44 93 GLU A CA 1
ATOM 720 C C . GLU A 1 93 ? 5.973 -7.893 -4.454 1.00 98.44 93 GLU A C 1
ATOM 722 O O . GLU A 1 93 ? 6.708 -7.313 -5.250 1.00 98.44 93 GLU A O 1
ATOM 727 N N . GLU A 1 94 ? 5.432 -9.078 -4.729 1.00 98.56 94 GLU A N 1
ATOM 728 C CA . GLU A 1 94 ? 5.718 -9.803 -5.970 1.00 98.56 94 GLU A CA 1
ATOM 729 C C . GLU A 1 94 ? 5.250 -9.036 -7.211 1.00 98.56 94 GLU A C 1
ATOM 731 O O . GLU A 1 94 ? 5.968 -8.959 -8.212 1.00 98.56 94 GLU A O 1
ATOM 736 N N . ARG A 1 95 ? 4.092 -8.364 -7.142 1.00 98.75 95 ARG A N 1
ATOM 737 C CA . ARG A 1 95 ? 3.650 -7.470 -8.225 1.00 98.75 95 ARG A CA 1
ATOM 738 C C . ARG A 1 95 ? 4.630 -6.322 -8.454 1.00 98.75 95 ARG A C 1
ATOM 740 O O . ARG A 1 95 ? 4.929 -6.012 -9.605 1.00 98.75 95 ARG A O 1
ATOM 747 N N . ARG A 1 96 ? 5.144 -5.714 -7.380 1.00 98.75 96 ARG A N 1
ATOM 748 C CA . ARG A 1 96 ? 6.146 -4.643 -7.467 1.00 98.75 96 ARG A CA 1
ATOM 749 C C . ARG A 1 96 ? 7.440 -5.155 -8.105 1.00 98.75 96 ARG A C 1
ATOM 751 O O . ARG A 1 96 ? 7.882 -4.587 -9.099 1.00 98.75 96 ARG A O 1
ATOM 758 N N . LYS A 1 97 ? 7.991 -6.264 -7.602 1.00 98.69 97 LYS A N 1
ATOM 759 C CA . LYS A 1 97 ? 9.214 -6.887 -8.139 1.00 98.69 97 LYS A CA 1
ATOM 760 C C . LYS A 1 97 ? 9.071 -7.271 -9.607 1.00 98.69 97 LYS A C 1
ATOM 762 O O . LYS A 1 97 ? 9.987 -7.044 -10.387 1.00 98.69 97 LYS A O 1
ATOM 767 N N . THR A 1 98 ? 7.918 -7.808 -10.000 1.00 98.62 98 THR A N 1
ATOM 768 C CA . THR A 1 98 ? 7.656 -8.183 -11.397 1.00 98.62 98 THR A CA 1
ATOM 769 C C . THR A 1 98 ? 7.701 -6.964 -12.318 1.00 98.62 98 THR A C 1
ATOM 771 O O . THR A 1 98 ? 8.331 -7.012 -13.374 1.00 98.62 98 THR A O 1
ATOM 774 N N . GLN A 1 99 ? 7.079 -5.851 -11.914 1.00 98.62 99 GLN A N 1
ATOM 775 C CA . GLN A 1 99 ? 7.124 -4.606 -12.684 1.00 98.62 99 GLN A CA 1
ATOM 776 C C . GLN A 1 99 ? 8.545 -4.038 -12.761 1.00 98.62 99 GLN A C 1
ATOM 778 O O . GLN A 1 99 ? 9.000 -3.674 -13.844 1.00 98.62 99 GLN A O 1
ATOM 783 N N . GLU A 1 100 ? 9.269 -4.013 -11.642 1.00 98.50 100 GLU A N 1
ATOM 784 C CA . GLU A 1 100 ? 10.667 -3.572 -11.604 1.00 98.50 100 GLU A CA 1
ATOM 785 C C . GLU A 1 100 ? 11.552 -4.428 -12.521 1.00 98.50 100 GLU A C 1
ATOM 787 O O . GLU A 1 100 ? 12.309 -3.890 -13.329 1.00 98.50 100 GLU A O 1
ATOM 792 N N . ALA A 1 101 ? 11.410 -5.754 -12.473 1.00 98.62 101 ALA A N 1
ATOM 793 C CA . ALA A 1 101 ? 12.148 -6.674 -13.330 1.00 98.62 101 ALA A CA 1
ATOM 794 C C . ALA A 1 101 ? 11.844 -6.452 -14.819 1.00 98.62 101 ALA A C 1
ATOM 796 O O . ALA A 1 101 ? 12.761 -6.464 -15.643 1.00 98.62 101 ALA A O 1
ATOM 797 N N . GLN A 1 102 ? 10.581 -6.201 -15.178 1.00 98.50 102 GLN A N 1
ATOM 798 C CA . GLN A 1 102 ? 10.197 -5.894 -16.556 1.00 98.50 102 GLN A CA 1
ATOM 799 C C . GLN A 1 102 ? 10.856 -4.601 -17.053 1.00 98.50 102 GLN A C 1
ATOM 801 O O . GLN A 1 102 ? 11.400 -4.574 -18.158 1.00 98.50 102 GLN A O 1
ATOM 806 N N . VAL A 1 103 ? 10.851 -3.546 -16.235 1.00 98.62 103 VAL A N 1
ATOM 807 C CA . VAL A 1 103 ? 11.504 -2.272 -16.571 1.00 98.62 1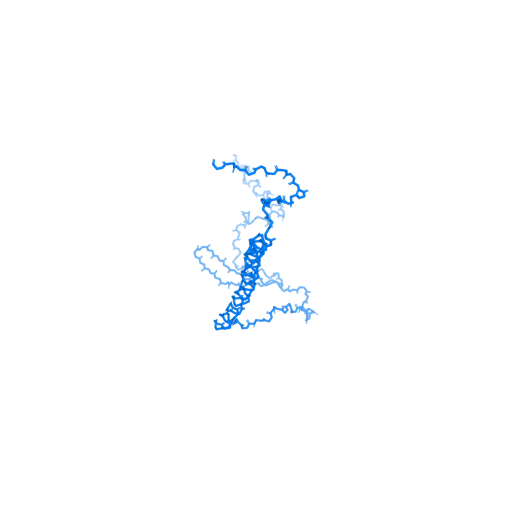03 VAL A CA 1
ATOM 808 C C . VAL A 1 103 ? 13.014 -2.462 -16.719 1.00 98.62 103 VAL A C 1
ATOM 810 O O . VAL A 1 103 ? 13.602 -2.011 -17.701 1.00 98.62 103 VAL A O 1
ATOM 813 N N . LEU A 1 104 ? 13.651 -3.174 -15.787 1.00 98.69 104 LEU A N 1
ATOM 814 C CA . LEU A 1 104 ? 15.087 -3.455 -15.846 1.00 98.69 104 LEU A CA 1
ATOM 815 C C . LEU A 1 104 ? 15.465 -4.257 -17.095 1.00 98.69 104 LEU A C 1
ATOM 817 O O . LEU A 1 104 ? 16.471 -3.941 -17.733 1.00 98.69 104 LEU A O 1
ATOM 821 N N . LYS A 1 105 ? 14.644 -5.239 -17.483 1.00 98.62 105 LYS A N 1
ATOM 822 C CA . LYS A 1 105 ? 14.832 -6.008 -18.717 1.00 98.62 105 LYS A CA 1
ATOM 823 C C . LYS A 1 105 ? 14.806 -5.102 -19.951 1.00 98.62 105 LYS A C 1
ATOM 825 O O . LYS A 1 105 ? 15.744 -5.140 -20.739 1.00 98.62 105 LYS A O 1
ATOM 830 N N . GLN A 1 106 ? 13.802 -4.233 -20.079 1.00 98.62 106 GLN A N 1
ATOM 831 C CA . 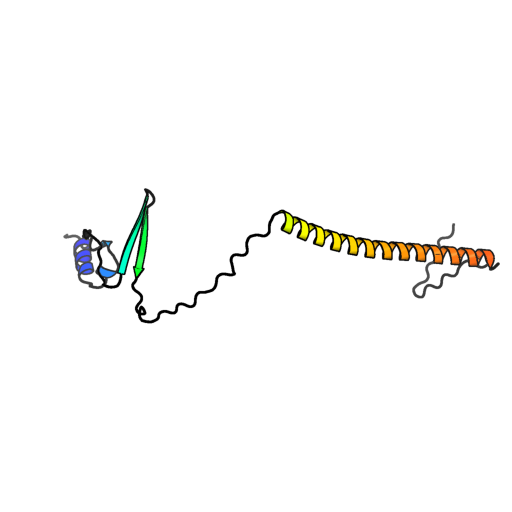GLN A 1 106 ? 13.706 -3.297 -21.209 1.00 98.62 106 GLN A CA 1
ATOM 832 C C . GLN A 1 106 ? 14.898 -2.331 -21.277 1.00 98.62 106 GLN A C 1
ATOM 834 O O . GLN A 1 106 ? 15.403 -2.020 -22.356 1.00 98.62 106 GLN A O 1
ATOM 839 N N . LEU A 1 107 ? 15.382 -1.860 -20.125 1.00 98.69 107 LEU A N 1
ATOM 840 C CA . LEU A 1 107 ? 16.567 -1.005 -20.067 1.00 98.69 107 LEU A CA 1
ATOM 841 C C . LEU A 1 107 ? 17.844 -1.756 -20.471 1.00 98.69 107 LEU A C 1
ATOM 843 O O . LEU A 1 107 ? 18.709 -1.174 -21.127 1.00 98.69 107 LEU A O 1
ATOM 847 N N . ALA A 1 108 ? 17.974 -3.030 -20.095 1.00 98.62 108 ALA A N 1
ATOM 848 C CA . ALA A 1 108 ? 19.098 -3.869 -20.497 1.00 98.62 108 ALA A CA 1
ATOM 849 C C . ALA A 1 108 ? 19.098 -4.129 -22.012 1.00 98.62 108 ALA A C 1
ATOM 851 O O . ALA A 1 108 ? 20.131 -3.925 -22.649 1.00 98.62 108 ALA A O 1
ATOM 852 N N . GLU A 1 109 ? 17.939 -4.472 -22.581 1.00 98.50 109 GLU A N 1
ATOM 853 C CA . GLU A 1 109 ? 17.744 -4.648 -24.028 1.00 98.50 109 GLU A CA 1
ATOM 854 C C . GLU A 1 109 ? 18.107 -3.370 -24.796 1.00 98.50 109 GLU A C 1
ATOM 856 O O . GLU A 1 109 ? 18.855 -3.410 -25.770 1.00 98.50 109 GLU A O 1
ATOM 861 N N . ARG A 1 110 ? 17.665 -2.199 -24.316 1.00 98.50 110 ARG A N 1
ATOM 862 C CA . ARG A 1 110 ? 18.019 -0.916 -24.941 1.00 98.50 110 ARG A CA 1
ATOM 863 C C . ARG A 1 110 ? 19.528 -0.663 -24.933 1.00 98.50 110 ARG A C 1
ATOM 865 O O . ARG A 1 110 ? 20.082 -0.254 -25.948 1.00 98.50 110 ARG A O 1
ATOM 872 N N . ARG A 1 111 ? 20.197 -0.920 -23.805 1.00 98.62 111 ARG A N 1
ATOM 873 C CA . ARG A 1 111 ? 21.657 -0.766 -23.689 1.00 98.62 111 ARG A CA 1
ATOM 874 C C . ARG A 1 111 ? 22.409 -1.725 -24.604 1.00 98.62 111 ARG A C 1
ATOM 876 O O . ARG A 1 111 ? 23.493 -1.390 -25.067 1.00 98.62 111 ARG A O 1
ATOM 883 N N . GLU A 1 112 ? 21.895 -2.933 -24.802 1.00 98.25 112 GLU A N 1
ATOM 884 C CA . GLU A 1 112 ? 22.467 -3.893 -25.745 1.00 98.25 112 GLU A CA 1
ATOM 885 C C . GLU A 1 112 ? 22.325 -3.410 -27.180 1.00 98.25 112 GLU A C 1
ATOM 887 O O . GLU A 1 112 ? 23.328 -3.327 -27.885 1.00 98.25 112 GLU A O 1
ATOM 892 N N . HIS A 1 113 ? 21.134 -2.953 -27.554 1.00 98.31 113 HIS A N 1
ATOM 893 C CA . HIS A 1 113 ? 20.896 -2.394 -28.875 1.00 98.31 113 HIS A CA 1
ATOM 894 C C . HIS A 1 113 ? 21.811 -1.197 -29.184 1.00 98.31 113 HIS A C 1
ATOM 896 O O . HIS A 1 113 ? 22.390 -1.113 -30.264 1.00 98.31 113 HIS A O 1
ATOM 902 N N . GLU A 1 114 ? 22.017 -0.293 -28.222 1.00 97.31 114 GLU A N 1
ATOM 903 C CA . GLU A 1 114 ? 22.961 0.824 -28.368 1.00 97.31 114 GLU A CA 1
ATOM 904 C C . GLU A 1 114 ? 24.395 0.337 -28.648 1.00 97.31 114 GLU A C 1
ATOM 906 O O . GLU A 1 114 ? 25.078 0.887 -29.515 1.00 97.31 114 GLU A O 1
ATOM 911 N N . ARG A 1 115 ? 24.849 -0.728 -27.969 1.00 97.94 115 ARG A N 1
ATOM 912 C CA . ARG A 1 115 ? 26.169 -1.332 -28.224 1.00 97.94 115 ARG A CA 1
ATOM 913 C C . ARG A 1 115 ? 26.246 -1.981 -29.603 1.00 97.94 115 ARG A C 1
ATOM 915 O O . ARG A 1 115 ? 27.250 -1.807 -30.290 1.00 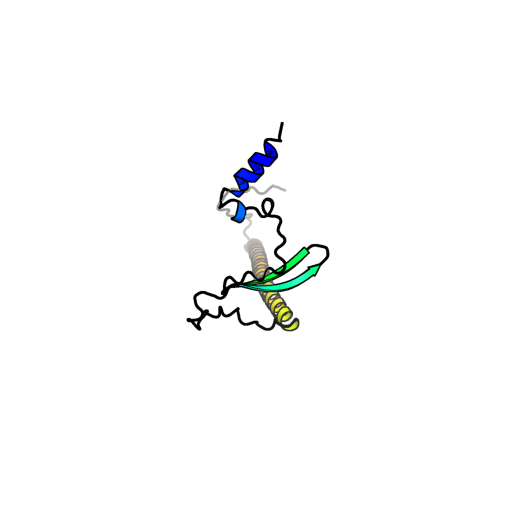97.94 115 ARG A O 1
ATOM 922 N N . GLU A 1 116 ? 25.210 -2.707 -30.013 1.00 97.00 116 GLU A N 1
ATOM 923 C CA . GLU A 1 116 ? 25.148 -3.359 -31.324 1.00 97.00 116 GLU A CA 1
ATOM 924 C C . GLU A 1 116 ? 25.206 -2.347 -32.467 1.00 97.00 116 GLU A C 1
ATOM 926 O O . GLU A 1 116 ? 25.950 -2.548 -33.426 1.00 97.00 116 GLU A O 1
ATOM 931 N N . VAL A 1 117 ? 24.473 -1.236 -32.352 1.00 97.06 117 VAL A N 1
ATOM 932 C CA . VAL A 1 117 ? 24.480 -0.157 -33.350 1.00 97.06 117 VAL A CA 1
ATOM 933 C C . VAL A 1 117 ? 25.880 0.439 -33.495 1.00 97.06 117 VAL A C 1
ATOM 935 O O . VAL A 1 117 ? 26.368 0.586 -34.616 1.00 97.06 117 VAL A O 1
ATOM 938 N N . LEU A 1 118 ? 26.555 0.733 -32.379 1.00 94.19 118 LEU A N 1
ATOM 939 C CA . LEU A 1 118 ? 27.924 1.256 -32.399 1.00 94.19 118 LEU A CA 1
ATOM 940 C C . LEU A 1 118 ? 28.912 0.251 -32.998 1.00 94.19 118 LEU A C 1
ATOM 942 O O . LEU A 1 118 ? 29.737 0.617 -33.835 1.00 94.19 118 LEU A O 1
ATOM 946 N N . HIS A 1 119 ? 28.816 -1.018 -32.603 1.00 93.88 119 HIS A N 1
ATOM 947 C CA . HIS A 1 119 ? 29.674 -2.072 -33.131 1.00 93.88 119 HIS A CA 1
ATOM 948 C C . HIS A 1 119 ? 29.465 -2.264 -34.638 1.00 93.88 119 HIS A C 1
ATOM 950 O O . HIS A 1 119 ? 30.433 -2.336 -35.390 1.00 93.88 119 HIS A O 1
ATOM 956 N N . LYS A 1 120 ? 28.211 -2.284 -35.101 1.00 94.06 120 LYS A N 1
ATOM 957 C CA . LYS A 1 120 ? 27.881 -2.401 -36.523 1.00 94.06 120 LYS A CA 1
ATOM 958 C C . LYS A 1 120 ? 28.440 -1.229 -37.328 1.00 94.06 120 LYS A C 1
ATOM 960 O O . LYS A 1 120 ? 29.068 -1.466 -38.354 1.00 94.06 120 LYS A O 1
ATOM 965 N N . ALA A 1 121 ? 28.296 0.003 -36.835 1.00 92.44 121 ALA A N 1
ATOM 966 C CA . ALA A 1 121 ? 28.879 1.178 -37.481 1.00 92.44 121 ALA A CA 1
ATOM 967 C C . ALA A 1 121 ? 30.411 1.067 -37.601 1.00 92.44 121 ALA A C 1
ATOM 969 O O . ALA A 1 121 ? 30.970 1.360 -38.655 1.00 92.44 121 ALA A O 1
ATOM 970 N N . LEU A 1 122 ? 31.099 0.597 -36.552 1.00 90.50 122 LEU A N 1
ATOM 971 C CA . LEU A 1 122 ? 32.548 0.363 -36.587 1.00 90.50 122 LEU A CA 1
ATOM 972 C C . LEU A 1 122 ? 32.938 -0.715 -37.609 1.00 90.50 122 LEU A C 1
ATOM 974 O O . LEU A 1 122 ? 33.858 -0.501 -38.397 1.00 90.50 122 LEU A O 1
ATOM 978 N N . VAL A 1 123 ? 32.234 -1.850 -37.627 1.00 89.25 123 VAL A N 1
ATOM 979 C CA . VAL A 1 123 ? 32.494 -2.953 -38.566 1.00 89.25 123 VAL A CA 1
ATOM 980 C C . VAL A 1 123 ? 32.267 -2.520 -40.014 1.00 89.25 123 VAL A C 1
ATOM 982 O O . VAL A 1 123 ? 33.090 -2.829 -40.873 1.00 89.25 123 VAL A O 1
ATOM 985 N N . GLU A 1 124 ? 31.196 -1.776 -40.295 1.00 84.38 124 GLU A N 1
ATOM 986 C CA . GLU A 1 124 ? 30.899 -1.268 -41.639 1.00 84.38 124 GLU A CA 1
ATOM 987 C C . GLU A 1 124 ? 31.940 -0.239 -42.111 1.00 84.38 124 GLU A C 1
ATOM 989 O O . GLU A 1 124 ? 32.362 -0.290 -43.266 1.00 84.38 124 GLU A O 1
ATOM 994 N N . MET A 1 125 ? 32.429 0.641 -41.227 1.00 73.69 125 MET A N 1
ATOM 995 C CA . MET A 1 125 ? 33.512 1.580 -41.559 1.00 73.69 125 MET A CA 1
ATOM 996 C C . MET A 1 125 ? 34.838 0.867 -41.862 1.00 73.69 125 MET A C 1
ATOM 998 O O . MET A 1 125 ? 35.531 1.235 -42.808 1.00 73.69 125 MET A O 1
ATOM 1002 N N . VAL A 1 126 ? 35.192 -0.160 -41.083 1.00 74.94 126 VAL A N 1
ATOM 1003 C CA . VAL A 1 126 ? 36.450 -0.908 -41.253 1.00 74.94 126 VAL A CA 1
ATOM 1004 C C . VAL A 1 126 ? 36.388 -1.861 -42.453 1.00 74.94 126 VAL A C 1
ATOM 1006 O O . VAL A 1 126 ? 37.366 -1.987 -43.187 1.00 74.94 126 VAL A O 1
ATOM 1009 N N . GLY A 1 127 ? 35.246 -2.513 -42.685 1.00 63.88 127 GLY A N 1
ATOM 1010 C CA . GLY A 1 127 ? 35.050 -3.464 -43.785 1.00 63.88 127 GLY A CA 1
ATOM 1011 C C . GLY A 1 127 ? 34.723 -2.817 -45.136 1.00 63.88 127 GLY A C 1
ATOM 1012 O O . GLY A 1 127 ? 34.973 -3.422 -46.175 1.00 63.88 127 GLY A O 1
ATOM 1013 N N . GLY A 1 128 ? 34.187 -1.592 -45.140 1.00 59.22 128 GLY A N 1
ATOM 1014 C CA . GLY A 1 128 ? 33.758 -0.879 -46.346 1.00 59.22 128 GLY A CA 1
ATOM 1015 C C . GLY A 1 128 ? 34.855 -0.121 -47.100 1.00 59.22 128 GLY A C 1
ATOM 1016 O O . GLY A 1 128 ? 34.558 0.495 -48.119 1.00 59.22 128 GLY A O 1
ATOM 1017 N N . GLY A 1 129 ? 36.108 -0.120 -46.627 1.00 50.88 129 GLY A N 1
ATOM 1018 C CA . GLY A 1 129 ? 37.223 0.530 -47.331 1.00 50.88 129 GLY A CA 1
ATOM 1019 C C . GLY A 1 129 ? 37.048 2.040 -47.562 1.00 50.88 129 GLY A C 1
ATOM 1020 O O . GLY A 1 129 ? 37.651 2.595 -48.477 1.00 50.88 129 GLY A O 1
ATOM 1021 N N . CYS A 1 130 ? 36.221 2.719 -46.762 1.00 47.81 130 CYS A N 1
ATOM 1022 C CA . CYS A 1 130 ? 36.019 4.159 -46.867 1.00 47.81 130 CYS A CA 1
ATOM 1023 C C . CYS A 1 130 ? 37.048 4.872 -45.975 1.00 47.81 130 CYS A C 1
ATOM 1025 O O . CYS A 1 130 ? 36.918 4.900 -44.756 1.00 47.81 130 CYS A O 1
ATOM 1027 N N . SER A 1 131 ? 38.097 5.437 -46.577 1.00 49.66 131 SER A N 1
ATOM 1028 C CA . SER A 1 131 ? 39.204 6.134 -45.897 1.00 49.66 131 SER A CA 1
ATOM 1029 C C . SER A 1 131 ? 38.840 7.516 -45.327 1.00 49.66 131 SER A C 1
ATOM 1031 O O . SER A 1 131 ? 39.711 8.250 -44.858 1.00 49.66 131 SER A O 1
ATOM 1033 N N . THR A 1 132 ? 37.563 7.890 -45.338 1.00 52.75 132 THR A N 1
ATOM 1034 C CA . THR A 1 132 ? 37.070 9.153 -44.782 1.00 52.75 132 THR A CA 1
ATOM 1035 C C . THR A 1 132 ? 36.472 8.947 -43.393 1.00 52.75 132 THR A C 1
ATOM 1037 O O . THR A 1 132 ? 35.453 8.284 -43.228 1.00 52.75 132 THR A O 1
ATOM 1040 N N . LEU A 1 133 ? 37.137 9.556 -42.407 1.00 49.19 133 LEU A N 1
ATOM 1041 C CA . LEU A 1 133 ? 36.716 9.753 -41.013 1.00 49.19 133 LEU A CA 1
ATOM 1042 C C . LEU A 1 133 ? 35.214 10.090 -40.868 1.00 49.19 133 LEU A C 1
ATOM 1044 O O . LEU A 1 133 ? 34.645 10.745 -41.746 1.00 49.19 133 LEU A O 1
ATOM 1048 N N . PRO A 1 134 ? 34.565 9.719 -39.745 1.00 48.06 134 PRO A N 1
ATOM 1049 C CA . PRO A 1 134 ? 33.116 9.783 -39.623 1.00 48.06 134 PRO A CA 1
ATOM 1050 C C . PRO A 1 134 ? 32.640 11.231 -39.464 1.00 48.06 134 PRO A C 1
ATOM 1052 O O . PRO A 1 134 ? 32.717 11.825 -38.388 1.00 48.06 134 PRO A O 1
ATOM 1055 N N . LEU A 1 135 ? 32.081 11.796 -40.534 1.00 48.03 135 LEU A N 1
ATOM 1056 C CA . LEU A 1 135 ? 31.161 12.929 -40.449 1.00 48.03 135 LEU A CA 1
ATOM 1057 C C . LEU A 1 135 ? 29.849 12.424 -39.839 1.00 48.03 135 LEU A C 1
ATOM 1059 O O . LEU A 1 135 ? 28.927 12.012 -40.540 1.00 48.03 135 LEU A O 1
ATOM 1063 N N . VAL A 1 136 ? 29.787 12.432 -38.508 1.00 45.62 136 VAL A N 1
ATOM 1064 C CA . VAL A 1 136 ? 28.556 12.188 -37.753 1.00 45.62 136 VAL A CA 1
ATOM 1065 C C . VAL A 1 136 ? 27.542 13.262 -38.143 1.00 45.62 136 VAL A C 1
ATOM 1067 O O . VAL A 1 136 ? 27.700 14.441 -37.823 1.00 45.62 136 VAL A O 1
ATOM 1070 N N . TRP A 1 137 ? 26.489 12.850 -38.844 1.00 40.12 137 TRP A N 1
ATOM 1071 C CA . TRP A 1 137 ? 25.299 13.664 -39.050 1.00 40.12 137 TRP A CA 1
ATOM 1072 C C . TRP A 1 137 ? 24.642 13.944 -37.694 1.00 40.12 137 TRP A C 1
ATOM 1074 O O . TRP A 1 137 ? 23.951 13.098 -37.131 1.00 40.12 137 TRP A O 1
ATOM 1084 N N . SER A 1 138 ? 24.850 15.154 -37.173 1.00 38.47 138 SER A N 1
ATOM 1085 C CA . SER A 1 138 ? 24.030 15.725 -36.107 1.00 38.47 138 SER A CA 1
ATOM 1086 C C . SER A 1 138 ? 23.036 16.700 -36.730 1.00 38.47 138 SER A C 1
ATOM 1088 O O . SER A 1 138 ? 23.423 17.740 -37.261 1.00 38.47 138 SER A O 1
ATOM 1090 N N . HIS A 1 139 ? 21.739 16.402 -36.628 1.00 45.16 139 HIS A N 1
ATOM 1091 C CA . HIS A 1 139 ? 20.665 17.307 -37.060 1.00 45.16 139 HIS A CA 1
ATOM 1092 C C . HIS A 1 139 ? 20.527 18.553 -36.152 1.00 45.16 139 HIS A C 1
ATOM 1094 O O . HIS A 1 139 ? 19.627 19.373 -36.336 1.00 45.16 139 HIS A O 1
ATOM 1100 N N . LYS A 1 140 ? 21.416 18.717 -35.161 1.00 46.16 140 LYS A N 1
ATOM 1101 C CA . LYS A 1 140 ? 21.546 19.910 -34.320 1.00 46.16 140 LYS A CA 1
ATOM 1102 C C . LYS A 1 140 ? 23.003 20.110 -33.899 1.00 46.16 140 LYS A C 1
ATOM 1104 O O . LYS A 1 140 ? 23.475 19.460 -32.974 1.00 46.16 140 LYS A O 1
ATOM 1109 N N . GLY A 1 141 ? 23.674 21.075 -34.522 1.00 44.69 141 GLY A N 1
ATOM 1110 C CA . GLY A 1 141 ? 24.871 21.705 -33.964 1.00 44.69 141 GLY A CA 1
ATOM 1111 C C . GLY A 1 141 ? 26.174 20.929 -34.168 1.00 44.69 141 GLY A C 1
ATOM 1112 O O . GLY A 1 141 ? 26.349 19.802 -33.719 1.00 44.69 141 GLY A O 1
ATOM 1113 N N . LEU A 1 142 ? 27.099 21.600 -34.845 1.00 42.03 142 LEU A N 1
ATOM 1114 C CA . LEU A 1 142 ? 28.468 21.203 -35.143 1.00 42.03 142 LEU A CA 1
ATOM 1115 C C . LEU A 1 142 ? 29.267 20.937 -33.849 1.00 42.03 142 LEU A C 1
ATOM 1117 O O . LEU A 1 142 ? 29.624 21.879 -33.145 1.00 42.03 142 LEU A O 1
ATOM 1121 N N . LEU A 1 143 ? 29.587 19.676 -33.549 1.00 40.00 143 LEU A N 1
ATOM 1122 C CA . LEU A 1 143 ? 30.599 19.329 -32.546 1.00 40.00 143 LEU A CA 1
ATOM 1123 C C . LEU A 1 143 ? 31.905 18.987 -33.266 1.00 40.00 143 LEU A C 1
ATOM 1125 O O . LEU A 1 143 ? 32.025 17.964 -33.936 1.00 40.00 143 LEU A O 1
ATOM 1129 N N . ARG A 1 144 ? 32.882 19.888 -33.137 1.00 38.88 144 ARG A N 1
ATOM 1130 C CA . ARG A 1 144 ? 34.286 19.651 -33.489 1.00 38.88 144 ARG A CA 1
ATOM 1131 C C . ARG A 1 144 ? 34.851 18.632 -32.494 1.00 38.88 144 ARG A C 1
ATOM 1133 O O . ARG A 1 144 ? 34.837 18.895 -31.294 1.00 38.88 144 ARG A O 1
ATOM 1140 N N . LEU A 1 145 ? 35.343 17.495 -32.980 1.00 42.12 145 LEU A N 1
ATOM 1141 C CA . LEU A 1 145 ? 36.163 16.575 -32.183 1.00 42.12 145 LEU A CA 1
ATOM 1142 C C . LEU A 1 145 ? 37.484 17.269 -31.791 1.00 42.12 145 LEU A C 1
ATOM 1144 O O . LEU A 1 145 ? 38.024 18.012 -32.618 1.00 42.12 145 LEU A O 1
ATOM 1148 N N . PRO A 1 146 ? 38.020 17.054 -30.573 1.00 44.06 146 PRO A N 1
ATOM 1149 C CA . PRO A 1 146 ? 39.346 17.540 -30.228 1.00 44.06 146 PRO A CA 1
ATOM 1150 C C . PRO A 1 146 ? 40.389 16.710 -30.984 1.00 44.06 146 PRO A C 1
ATOM 1152 O O . PRO A 1 146 ? 40.325 15.481 -31.024 1.00 44.06 146 PRO A O 1
ATOM 1155 N N . SER A 1 147 ? 41.323 17.406 -31.624 1.00 45.53 147 SER A N 1
ATOM 1156 C CA . SER A 1 147 ? 42.557 16.832 -32.155 1.00 45.53 147 SER A CA 1
ATOM 1157 C C . SER A 1 147 ? 43.408 16.266 -31.013 1.00 45.53 147 SER A C 1
ATOM 1159 O O . SER A 1 147 ? 43.454 16.888 -29.952 1.00 45.53 147 SER A O 1
ATOM 1161 N N . LEU A 1 148 ? 44.025 15.106 -31.278 1.00 46.03 148 LEU A N 1
ATOM 1162 C CA . LEU A 1 148 ? 44.956 14.346 -30.427 1.00 46.03 148 LEU A CA 1
ATOM 1163 C C . LEU A 1 148 ? 45.882 15.198 -29.550 1.00 46.03 148 LEU A C 1
ATOM 1165 O O . LEU A 1 148 ? 46.449 16.181 -30.079 1.00 46.03 148 LEU A O 1
#

Mean predicted aligned error: 20.62 Å

Foldseek 3Di:
DPDPVVVVLVVCVVPVCSVVVDCVSPPPPPPDPPPPPVFWDKAWDDQDPVGTDIDIGGRDPPPVDPDDPPPPDDPPPDPDDPVRVVVVVVVVVVVVVVVVVVVVVVVVVVVVVVVVVVVVVVCCVVVVPDPDDDPPDDPDDDDDDDDD

pLDDT: mean 72.68, std 20.47, range [38.47, 98.75]

Nearest PDB structures (foldseek):
  1z2b-assembly1_E  TM=7.545E-01  e=1.758E-03  Rattus norvegicus
  9c57-assembly1_K  TM=1.853E-01  e=4.568E+00  Homo sapiens
  8om4-assembly1_6  TM=2.285E-01  e=6.338E+00  Saccharomyces cerevisiae

InterPro domains:
  IPR000956 Stathmin family [PF00836] (39-122)
  IPR000956 Stathmin family [PIRSF002285] (4-124)
  IPR000956 Stathmin family [PR00345] (42-60)
  IPR000956 Stathmin family [PR00345] (72-100)
  IPR000956 Stathmin family [PR00345] (101-124)
  IPR000956 Stathmin family [PS51663] (38-148)
  IPR000956 Stathmin family [PTHR10104] (4-124)
  IPR030514 Stathmin, conserved site [PS00563] (75-84)
  IPR030514 Stathmin, conserved site [PS01041] (108-117)
  IPR036002 Stathmin superfamily [SSF101494] (39-122)